Protein AF-A0A843A5G8-F1 (afdb_monomer)

Mean predicted aligned error: 6.04 Å

Secondary structure (DSSP, 8-state):
--HHHHHHHHHHHHHHHHHHH--EEEEEGGGTEEEEE-TTHHHHHHHHHHHHHHHHHHHHS----

Foldseek 3Di:
DQVVLLVVLVVLLVVLVCLLVDWDWDADPVNPDIDIDSVRPVCSVVSNVSSVVSNVVNVVDDPDD

Nearest PDB structures (foldseek):
  8dtb-assembly1_A  TM=3.517E-01  e=8.100E+00  Oryctolagus cuniculus

pLDDT: mean 88.57, std 7.24, range [55.47, 96.12]

Structure (mmCIF, N/CA/C/O backbone):
data_AF-A0A843A5G8-F1
#
_entry.id   AF-A0A843A5G8-F1
#
loop_
_atom_site.group_PDB
_atom_site.id
_atom_site.type_symbol
_atom_site.label_atom_id
_atom_site.label_alt_id
_atom_site.label_comp_id
_atom_site.label_asym_id
_atom_site.label_enti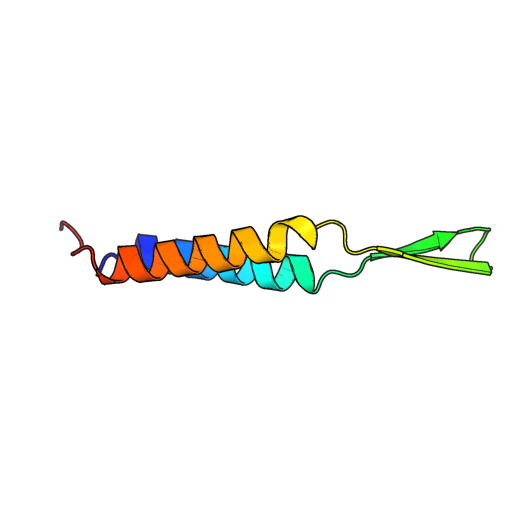ty_id
_atom_site.label_seq_id
_atom_site.pdbx_PDB_ins_code
_atom_site.Cartn_x
_atom_site.Cartn_y
_atom_site.Cartn_z
_atom_site.occupancy
_atom_site.B_iso_or_equiv
_atom_site.auth_seq_id
_atom_site.auth_comp_id
_atom_site.auth_asym_id
_atom_site.auth_atom_id
_atom_site.pdbx_PDB_model_num
ATOM 1 N N . MET A 1 1 ? -16.736 -1.361 15.283 1.00 77.25 1 MET A N 1
ATOM 2 C CA . MET A 1 1 ? -16.075 -1.776 14.048 1.00 77.25 1 MET A CA 1
ATOM 3 C C . MET A 1 1 ? -16.959 -1.436 12.865 1.00 77.25 1 MET A C 1
ATOM 5 O O . MET A 1 1 ? -17.943 -2.127 12.636 1.00 77.25 1 MET A O 1
ATOM 9 N N . ASN A 1 2 ? -16.627 -0.359 12.165 1.00 87.44 2 ASN A N 1
ATOM 10 C CA . ASN A 1 2 ? -17.273 0.050 10.927 1.00 87.44 2 ASN A CA 1
ATOM 11 C C . ASN A 1 2 ? -16.628 -0.712 9.761 1.00 87.44 2 ASN A C 1
ATOM 13 O O . ASN A 1 2 ? -15.481 -0.446 9.389 1.00 87.44 2 ASN A O 1
ATOM 17 N N . ARG A 1 3 ? -17.356 -1.683 9.206 1.00 86.75 3 ARG A N 1
ATOM 18 C CA . ARG A 1 3 ? -16.822 -2.604 8.191 1.00 86.75 3 ARG A CA 1
ATOM 19 C C . ARG A 1 3 ? -16.561 -1.901 6.864 1.00 86.75 3 ARG A C 1
ATOM 21 O O . ARG A 1 3 ? -15.619 -2.264 6.166 1.00 86.75 3 ARG A O 1
ATOM 28 N N . ILE A 1 4 ? -17.352 -0.877 6.548 1.00 90.19 4 ILE A N 1
ATOM 29 C CA . ILE A 1 4 ? -17.212 -0.086 5.321 1.00 90.19 4 ILE A CA 1
ATOM 30 C C . ILE A 1 4 ? -15.878 0.662 5.333 1.00 90.19 4 ILE A C 1
ATOM 32 O O . ILE A 1 4 ? -15.123 0.597 4.366 1.00 90.19 4 ILE A O 1
ATOM 36 N N . LEU A 1 5 ? -15.550 1.322 6.446 1.00 88.75 5 LEU A N 1
ATOM 37 C CA . LEU A 1 5 ? -14.312 2.095 6.558 1.00 88.75 5 LEU A CA 1
ATOM 38 C C . LEU A 1 5 ? -13.066 1.199 6.477 1.00 88.75 5 LEU A C 1
ATOM 40 O O . LEU A 1 5 ? -12.087 1.552 5.821 1.00 88.75 5 LEU A O 1
ATOM 44 N N . ILE A 1 6 ? -13.135 0.008 7.081 1.00 91.50 6 ILE A N 1
ATOM 45 C CA . ILE A 1 6 ? -12.075 -1.005 6.991 1.00 91.50 6 ILE A CA 1
ATOM 46 C C . ILE A 1 6 ? -11.926 -1.508 5.555 1.00 91.50 6 ILE A C 1
ATOM 48 O O . ILE A 1 6 ? -10.805 -1.583 5.057 1.00 91.50 6 ILE A O 1
ATOM 52 N N . ALA A 1 7 ? -13.031 -1.819 4.871 1.00 92.62 7 ALA A N 1
ATOM 53 C CA . ALA A 1 7 ? -12.995 -2.276 3.485 1.00 92.62 7 ALA A CA 1
ATOM 54 C C . ALA A 1 7 ? -12.356 -1.227 2.561 1.00 92.62 7 ALA A C 1
ATOM 56 O O . ALA A 1 7 ? -11.486 -1.567 1.762 1.00 92.62 7 ALA A O 1
ATOM 57 N N . ILE A 1 8 ? -12.716 0.051 2.723 1.00 93.75 8 ILE A N 1
ATOM 58 C CA . ILE A 1 8 ? -12.094 1.155 1.978 1.00 93.75 8 ILE A CA 1
ATOM 59 C C . ILE A 1 8 ? -10.596 1.232 2.294 1.00 93.75 8 ILE A C 1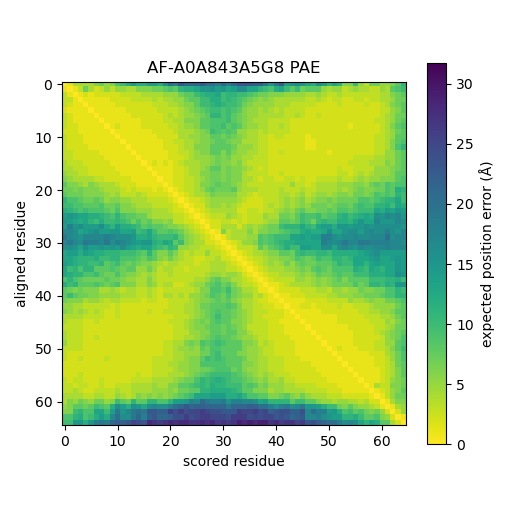
ATOM 61 O O . ILE A 1 8 ? -9.786 1.313 1.375 1.00 93.75 8 ILE A O 1
ATOM 65 N N . GLY A 1 9 ? -10.210 1.154 3.570 1.00 93.06 9 GLY A N 1
ATOM 66 C CA . GLY A 1 9 ? -8.803 1.190 3.966 1.00 93.06 9 GLY A CA 1
ATOM 67 C C . GLY A 1 9 ? -7.973 0.050 3.367 1.00 93.06 9 GLY A C 1
ATOM 68 O O . GLY A 1 9 ? -6.870 0.290 2.877 1.00 93.06 9 GLY A O 1
ATOM 69 N N . ILE A 1 10 ? -8.524 -1.167 3.316 1.00 94.56 10 ILE A N 1
ATOM 70 C CA . ILE A 1 10 ? -7.885 -2.323 2.666 1.00 94.56 10 ILE A CA 1
ATOM 71 C C . ILE A 1 10 ? -7.714 -2.071 1.166 1.00 94.56 10 ILE A C 1
ATOM 73 O O . ILE A 1 10 ? -6.621 -2.268 0.639 1.00 94.56 10 ILE A O 1
ATOM 77 N N . VAL A 1 11 ? -8.760 -1.603 0.479 1.00 96.12 11 VAL A N 1
ATOM 78 C CA . VAL A 1 11 ? -8.691 -1.301 -0.960 1.00 96.12 11 VAL A CA 1
ATOM 79 C C . VAL A 1 11 ? -7.620 -0.247 -1.241 1.00 96.12 11 VAL A C 1
ATOM 81 O O . VAL A 1 11 ? -6.789 -0.441 -2.124 1.00 96.12 11 VAL A O 1
ATOM 84 N N . VAL A 1 12 ? -7.579 0.831 -0.458 1.00 95.12 12 VAL A N 1
ATOM 85 C CA . VAL A 1 12 ? -6.576 1.896 -0.604 1.00 95.12 12 VAL A CA 1
ATOM 86 C C . VAL A 1 12 ? -5.156 1.369 -0.366 1.00 95.12 12 VAL A C 1
ATOM 88 O O . VAL A 1 12 ? -4.252 1.681 -1.143 1.00 95.12 12 VAL A O 1
ATOM 91 N N . ALA A 1 13 ? -4.955 0.522 0.647 1.00 92.38 13 ALA A N 1
ATOM 92 C CA . ALA A 1 13 ? -3.656 -0.095 0.908 1.00 92.38 13 ALA A CA 1
ATOM 93 C C . ALA A 1 13 ? -3.208 -1.004 -0.250 1.00 92.38 13 ALA A C 1
ATOM 95 O O . ALA A 1 13 ? -2.053 -0.932 -0.672 1.00 92.38 13 ALA A O 1
ATOM 96 N N . ILE A 1 14 ? -4.122 -1.805 -0.810 1.00 94.75 14 ILE A N 1
ATOM 97 C CA . ILE A 1 14 ? -3.849 -2.657 -1.977 1.00 94.75 14 ILE A CA 1
ATOM 98 C C . ILE A 1 14 ? -3.461 -1.800 -3.185 1.00 94.75 14 ILE A C 1
ATOM 100 O O . ILE A 1 14 ? -2.463 -2.098 -3.837 1.00 94.75 14 ILE A O 1
ATOM 104 N N . ILE A 1 15 ? -4.187 -0.711 -3.457 1.00 93.81 15 ILE A N 1
ATOM 105 C CA . ILE A 1 15 ? -3.847 0.220 -4.544 1.00 93.81 15 ILE A CA 1
ATOM 106 C C . ILE A 1 15 ? -2.439 0.791 -4.339 1.00 93.81 15 ILE A C 1
ATOM 108 O O . ILE A 1 15 ? -1.677 0.872 -5.299 1.00 93.81 15 ILE A O 1
ATOM 112 N N . GLY A 1 16 ? -2.057 1.123 -3.103 1.00 92.38 16 GLY A N 1
ATOM 113 C CA . GLY A 1 16 ? -0.700 1.569 -2.781 1.00 92.38 16 GLY A CA 1
ATOM 114 C C . GLY A 1 16 ? 0.372 0.528 -3.109 1.00 92.38 16 GLY A C 1
ATOM 115 O O . GLY A 1 16 ? 1.364 0.858 -3.756 1.00 92.38 16 GLY A O 1
ATOM 116 N N . VAL A 1 17 ? 0.155 -0.736 -2.736 1.00 91.81 17 VAL A N 1
ATOM 117 C CA . VAL A 1 17 ? 1.075 -1.843 -3.064 1.00 91.81 17 VAL A CA 1
ATOM 118 C C . VAL A 1 17 ? 1.188 -2.033 -4.580 1.00 91.81 17 VAL A C 1
ATOM 120 O O . VAL A 1 17 ? 2.294 -2.129 -5.112 1.00 91.81 17 VAL A O 1
ATOM 123 N N . VAL A 1 18 ? 0.058 -2.032 -5.290 1.00 92.06 18 VAL A N 1
ATOM 124 C CA . VAL A 1 18 ? 0.021 -2.160 -6.756 1.00 92.06 18 VAL A CA 1
ATOM 125 C C . VAL A 1 18 ? 0.737 -0.985 -7.428 1.00 92.06 18 VAL A C 1
ATOM 127 O O . VAL A 1 18 ? 1.492 -1.194 -8.371 1.00 92.06 18 VAL A O 1
ATOM 130 N N . ALA A 1 19 ? 0.568 0.237 -6.919 1.00 89.75 19 ALA A N 1
ATOM 131 C CA . ALA A 1 19 ? 1.225 1.435 -7.439 1.00 89.75 19 ALA A CA 1
ATOM 132 C C . ALA A 1 19 ? 2.760 1.371 -7.354 1.00 89.75 19 ALA A C 1
ATOM 134 O O . ALA A 1 19 ? 3.439 1.906 -8.228 1.00 89.75 19 ALA A O 1
ATOM 135 N N . GLY A 1 20 ? 3.304 0.709 -6.329 1.00 86.81 20 GLY A N 1
ATOM 136 C CA . GLY A 1 20 ? 4.742 0.460 -6.202 1.00 86.81 20 GLY A CA 1
ATOM 137 C C . GLY A 1 20 ? 5.257 -0.698 -7.056 1.00 86.81 20 GLY A C 1
ATOM 138 O O . GLY A 1 20 ? 6.401 -0.671 -7.500 1.00 86.81 20 GLY A O 1
ATOM 139 N N . ALA A 1 21 ? 4.418 -1.707 -7.292 1.00 87.06 21 ALA A N 1
ATOM 140 C CA . ALA A 1 21 ? 4.777 -2.896 -8.064 1.00 87.06 21 ALA A CA 1
ATOM 141 C C . ALA A 1 21 ? 4.603 -2.720 -9.583 1.00 87.06 21 ALA A C 1
ATOM 143 O O . ALA A 1 21 ? 5.154 -3.503 -10.359 1.00 87.06 21 ALA A O 1
ATOM 144 N N . LEU A 1 22 ? 3.833 -1.720 -10.022 1.00 88.50 22 LEU A N 1
ATOM 145 C CA . LEU A 1 22 ? 3.589 -1.459 -11.436 1.00 88.50 22 LEU A CA 1
ATOM 146 C C . LEU A 1 22 ? 4.842 -0.871 -12.098 1.00 88.50 22 LEU A C 1
ATOM 148 O O . LEU A 1 22 ? 5.158 0.307 -11.927 1.00 88.50 22 LEU A O 1
ATOM 152 N N . VAL A 1 23 ? 5.507 -1.691 -12.907 1.00 89.50 23 VAL A N 1
ATOM 153 C CA . VAL A 1 23 ? 6.616 -1.278 -13.770 1.00 89.50 23 VAL A CA 1
ATOM 154 C C . VAL A 1 23 ? 6.128 -1.268 -15.212 1.00 89.50 23 VAL A C 1
ATOM 156 O O . VAL A 1 23 ? 5.671 -2.291 -15.724 1.00 89.50 23 VAL A O 1
ATOM 159 N N . ILE A 1 24 ? 6.238 -0.122 -15.876 1.00 87.44 24 ILE A N 1
ATOM 160 C CA . ILE A 1 24 ? 5.935 0.016 -17.300 1.00 87.44 24 ILE A CA 1
ATOM 161 C C . ILE A 1 24 ? 7.254 0.071 -18.057 1.00 87.44 24 ILE A C 1
ATOM 163 O O . ILE A 1 24 ? 8.091 0.935 -17.810 1.00 87.44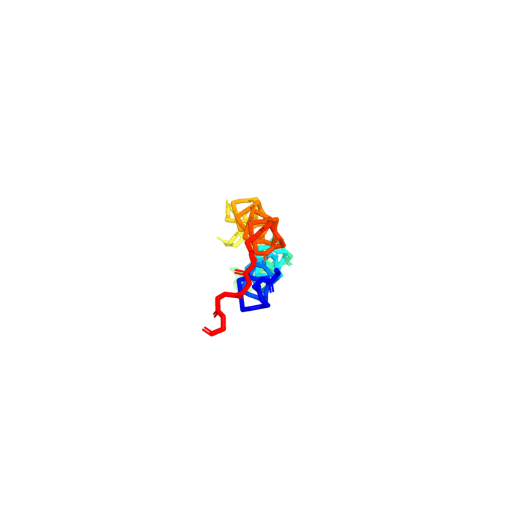 24 ILE A O 1
ATOM 167 N N . THR A 1 25 ? 7.433 -0.859 -18.988 1.00 88.38 25 THR A N 1
ATOM 168 C CA . THR A 1 25 ? 8.577 -0.892 -19.899 1.00 88.38 25 THR A CA 1
ATOM 169 C C . THR A 1 25 ? 8.156 -0.353 -21.253 1.00 88.38 25 THR A C 1
ATOM 171 O O . THR A 1 25 ? 7.250 -0.890 -21.889 1.00 88.38 25 THR A O 1
ATOM 174 N N . THR A 1 26 ? 8.819 0.708 -21.702 1.00 87.94 26 THR A N 1
ATOM 175 C CA . THR A 1 26 ? 8.538 1.325 -22.999 1.00 87.94 26 THR A CA 1
ATOM 176 C C . THR A 1 26 ? 9.746 1.142 -23.917 1.00 87.94 26 THR A C 1
ATOM 178 O O . THR A 1 26 ? 10.849 1.571 -23.557 1.00 87.94 26 THR A O 1
ATOM 181 N N . PRO A 1 27 ? 9.583 0.510 -25.093 1.00 88.69 27 PRO A N 1
ATOM 182 C CA . PRO A 1 27 ? 10.650 0.430 -26.078 1.00 88.69 27 PRO A CA 1
ATOM 183 C C . PRO A 1 27 ? 10.871 1.802 -26.727 1.00 88.69 27 PRO A C 1
A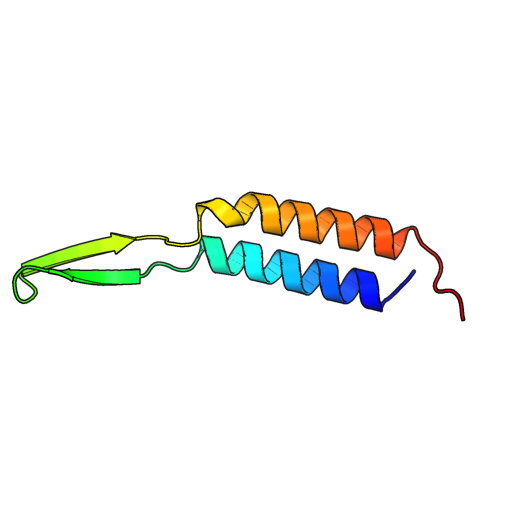TOM 185 O O . PRO A 1 27 ? 9.933 2.471 -27.160 1.00 88.69 27 PRO A O 1
ATOM 188 N N . GLN A 1 28 ? 12.130 2.213 -26.810 1.00 85.62 28 GLN A N 1
ATOM 189 C CA . GLN A 1 28 ? 12.609 3.408 -27.498 1.00 85.62 28 GLN A CA 1
ATOM 190 C C . GLN A 1 28 ? 13.532 3.002 -28.658 1.00 85.62 28 GLN A C 1
ATOM 192 O O . GLN A 1 28 ? 13.969 1.853 -28.746 1.00 85.62 28 GLN A O 1
ATOM 197 N N . LEU A 1 29 ? 13.826 3.938 -29.572 1.00 86.75 29 LEU A N 1
ATOM 198 C CA . LEU A 1 29 ? 14.768 3.725 -30.688 1.00 86.75 29 LEU A CA 1
ATOM 199 C C . LEU A 1 29 ? 14.480 2.438 -31.489 1.00 86.75 29 LEU A C 1
ATOM 201 O O . LEU A 1 29 ? 15.358 1.599 -31.667 1.00 86.75 29 LEU A O 1
ATOM 205 N N . PHE A 1 30 ? 13.2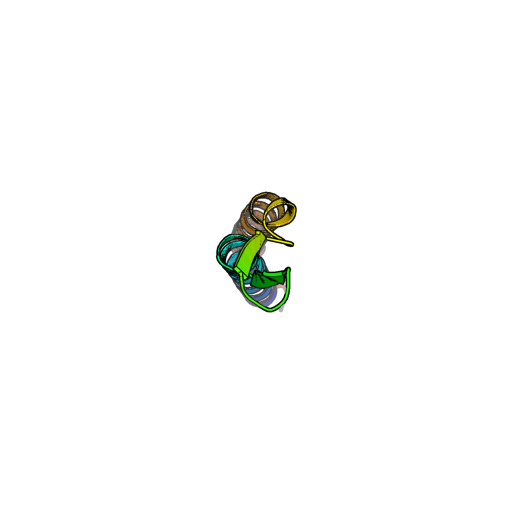33 2.249 -31.937 1.00 85.56 30 PHE A N 1
ATOM 206 C CA . PHE A 1 30 ? 12.810 1.056 -32.693 1.00 85.56 30 PHE A CA 1
ATOM 207 C C . PHE A 1 30 ? 13.064 -0.286 -31.973 1.00 85.56 30 PHE A C 1
ATOM 209 O O . PHE A 1 30 ? 13.188 -1.323 -32.618 1.00 85.56 30 PHE A O 1
ATOM 216 N N . GLY A 1 31 ? 13.127 -0.280 -30.637 1.00 82.88 31 GLY A N 1
ATOM 217 C CA . GLY A 1 31 ? 13.329 -1.483 -29.825 1.00 82.88 31 GLY A CA 1
ATOM 218 C C . GLY A 1 31 ? 14.787 -1.781 -29.466 1.00 82.88 31 GLY A C 1
ATOM 219 O O . GLY A 1 31 ? 15.035 -2.802 -28.832 1.00 82.88 31 GLY A O 1
ATOM 220 N N . LEU A 1 32 ? 15.746 -0.912 -29.816 1.00 85.00 32 LEU A N 1
ATOM 221 C CA . LEU A 1 32 ? 17.146 -1.066 -29.386 1.00 85.00 32 LEU A CA 1
ATOM 222 C C . LEU A 1 32 ? 17.367 -0.717 -27.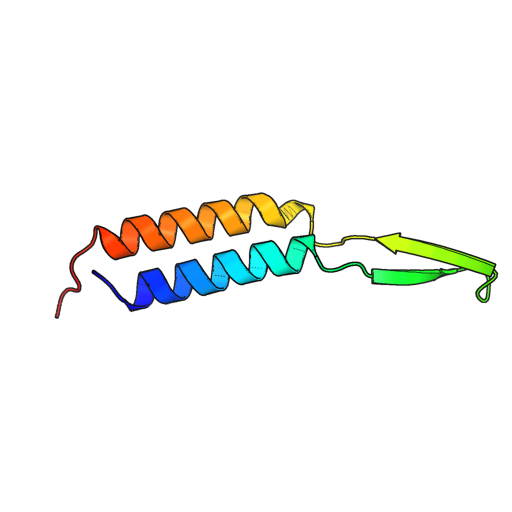909 1.00 85.00 32 LEU A C 1
ATOM 224 O O . LEU A 1 32 ? 18.327 -1.192 -27.306 1.00 85.00 32 LEU A O 1
ATOM 228 N N . VAL A 1 33 ? 16.516 0.135 -27.336 1.00 89.88 33 VAL A N 1
ATOM 229 C CA . VAL A 1 33 ? 16.630 0.591 -25.947 1.00 89.88 33 VAL A CA 1
ATOM 230 C C . VAL A 1 33 ? 15.282 0.425 -25.268 1.00 89.88 33 VAL A C 1
ATOM 232 O O . VAL A 1 33 ? 14.247 0.732 -25.850 1.00 89.88 33 VAL A O 1
ATOM 235 N N . THR A 1 34 ? 15.278 -0.039 -24.025 1.00 89.50 34 THR A N 1
ATOM 236 C CA . THR A 1 34 ? 14.069 -0.120 -23.201 1.00 89.50 34 THR A CA 1
ATOM 237 C C . THR A 1 34 ? 14.238 0.738 -21.963 1.00 89.50 34 THR A C 1
ATOM 239 O O . THR A 1 34 ? 15.233 0.593 -21.252 1.00 89.50 34 THR A O 1
ATOM 242 N N . THR A 1 35 ? 13.247 1.581 -21.685 1.00 87.56 35 THR A N 1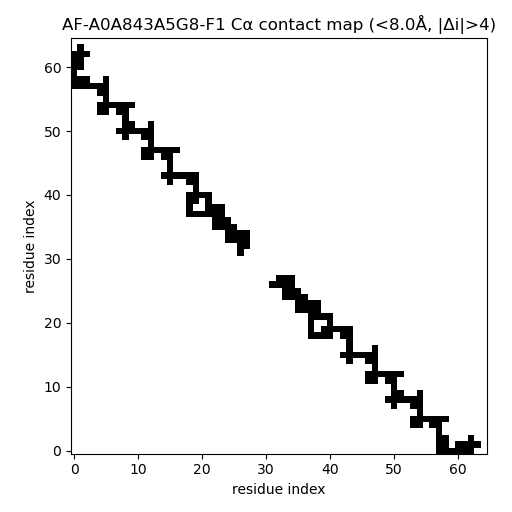
ATOM 243 C CA . THR A 1 35 ? 13.179 2.366 -20.448 1.00 87.56 35 THR A CA 1
ATOM 244 C C . THR A 1 35 ? 12.088 1.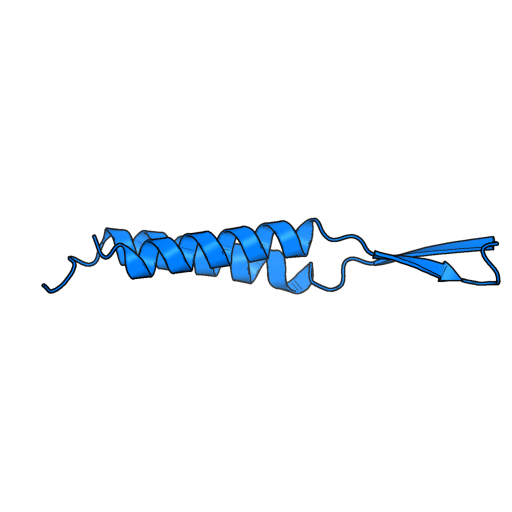792 -19.557 1.00 87.56 35 THR A C 1
ATOM 246 O O . THR A 1 35 ? 10.984 1.520 -20.033 1.00 87.56 35 THR A O 1
ATOM 249 N N . SER A 1 36 ? 12.400 1.604 -18.277 1.00 88.25 36 SER A N 1
ATOM 250 C CA . SER A 1 36 ? 11.466 1.118 -17.261 1.00 88.25 36 SER A CA 1
ATOM 251 C C . SER A 1 36 ? 11.126 2.251 -16.305 1.00 88.25 36 SER A C 1
ATOM 253 O O . SER A 1 36 ? 12.036 2.806 -15.694 1.00 88.25 36 SER A O 1
ATOM 255 N N . ASP A 1 37 ? 9.839 2.543 -16.138 1.00 87.56 37 ASP A N 1
ATOM 256 C CA . ASP A 1 37 ? 9.344 3.558 -15.207 1.00 87.56 37 ASP A CA 1
ATOM 257 C C . ASP A 1 37 ? 8.295 2.982 -14.252 1.00 87.56 37 ASP A C 1
ATOM 259 O O . ASP A 1 37 ? 7.534 2.071 -14.590 1.00 87.56 37 ASP A O 1
ATOM 263 N N . THR A 1 38 ? 8.229 3.554 -13.050 1.00 88.75 38 THR A N 1
ATOM 264 C CA . THR A 1 38 ? 7.229 3.242 -12.020 1.00 88.75 38 THR A CA 1
ATOM 265 C C . THR A 1 38 ? 6.358 4.476 -11.748 1.00 88.75 38 THR A C 1
ATOM 267 O O . THR A 1 38 ? 6.542 5.185 -10.755 1.00 88.75 38 THR A O 1
ATOM 270 N N . PRO A 1 39 ? 5.385 4.781 -12.629 1.00 83.00 39 PRO A N 1
ATOM 271 C CA . PRO A 1 39 ? 4.720 6.091 -12.681 1.00 83.00 39 PRO A CA 1
ATOM 272 C C . PRO A 1 39 ? 3.991 6.489 -11.388 1.00 83.00 39 PRO A C 1
ATOM 274 O O . PRO A 1 39 ? 3.831 7.675 -11.094 1.00 83.00 39 PRO A O 1
ATOM 277 N N . TYR A 1 40 ? 3.561 5.506 -10.596 1.00 88.31 40 TYR A N 1
ATOM 278 C CA . TYR A 1 40 ? 2.791 5.722 -9.372 1.00 88.31 40 TYR A CA 1
ATOM 279 C C . TYR A 1 40 ? 3.579 5.438 -8.087 1.00 88.31 40 TYR A C 1
ATOM 281 O O . TYR A 1 40 ? 3.018 5.576 -6.998 1.00 88.31 40 TYR A O 1
ATOM 289 N N . ALA A 1 41 ? 4.874 5.110 -8.172 1.00 89.06 41 ALA A N 1
ATOM 290 C CA . ALA A 1 41 ? 5.684 4.767 -7.000 1.00 89.06 41 ALA A CA 1
ATOM 291 C C . ALA A 1 41 ? 5.735 5.896 -5.957 1.00 89.06 41 ALA A C 1
ATOM 293 O O . ALA A 1 41 ? 5.740 5.629 -4.757 1.00 89.06 41 ALA A O 1
ATOM 294 N N . GLN A 1 42 ? 5.674 7.158 -6.397 1.00 90.94 42 GLN A N 1
ATOM 295 C CA . GLN A 1 42 ? 5.601 8.327 -5.509 1.00 90.94 42 GLN A CA 1
ATOM 296 C C . GLN A 1 42 ? 4.375 8.317 -4.574 1.00 90.94 42 GLN A C 1
ATOM 298 O O . GLN A 1 42 ? 4.428 8.869 -3.476 1.00 90.94 42 GLN A O 1
ATOM 303 N N . TYR A 1 43 ? 3.279 7.664 -4.976 1.00 91.44 43 TYR A N 1
ATOM 304 C CA . TYR A 1 43 ? 2.038 7.584 -4.201 1.00 91.44 43 TYR A CA 1
ATOM 305 C C . TYR A 1 43 ? 1.929 6.305 -3.365 1.00 91.44 43 TYR A C 1
ATOM 307 O O . TYR A 1 43 ? 1.035 6.214 -2.525 1.00 91.44 43 TYR A O 1
ATOM 315 N N . MET A 1 44 ? 2.844 5.343 -3.538 1.00 91.81 44 MET A N 1
ATOM 316 C CA . MET A 1 44 ? 2.834 4.061 -2.823 1.00 91.81 44 MET A CA 1
ATOM 317 C C . MET A 1 44 ? 2.779 4.260 -1.304 1.00 91.81 44 MET A C 1
ATOM 319 O O . MET A 1 44 ? 1.879 3.746 -0.641 1.00 91.81 44 MET A O 1
ATOM 323 N N . ILE A 1 45 ? 3.722 5.027 -0.749 1.00 91.12 45 ILE A N 1
ATOM 324 C CA . ILE A 1 45 ? 3.827 5.226 0.703 1.00 91.12 45 ILE A CA 1
ATOM 325 C C . ILE A 1 45 ? 2.598 5.968 1.261 1.00 91.12 45 ILE A C 1
ATOM 327 O O . ILE A 1 45 ? 1.988 5.450 2.200 1.00 91.12 45 ILE A O 1
ATOM 331 N N . PRO A 1 46 ? 2.165 7.115 0.692 1.00 93.81 46 PRO A N 1
ATOM 332 C CA . PRO A 1 46 ? 0.947 7.793 1.135 1.00 93.81 46 PRO A CA 1
ATOM 333 C C . PRO A 1 46 ? -0.305 6.908 1.109 1.00 93.81 46 PRO A C 1
ATOM 335 O O . PRO A 1 46 ? -1.090 6.943 2.054 1.00 93.81 46 PRO A O 1
ATOM 338 N N . LEU A 1 47 ? -0.487 6.097 0.060 1.00 94.19 47 LEU A N 1
ATOM 339 C CA . LEU A 1 47 ? -1.644 5.207 -0.074 1.00 94.19 47 LEU A CA 1
ATOM 340 C C . LEU A 1 47 ? -1.625 4.086 0.970 1.00 94.19 47 LEU A C 1
ATOM 342 O O . LEU A 1 47 ? -2.642 3.835 1.613 1.00 94.19 47 LEU A O 1
ATOM 346 N N . ILE A 1 48 ? -0.474 3.450 1.200 1.00 93.00 48 ILE A N 1
ATOM 347 C CA . ILE A 1 48 ? -0.350 2.395 2.217 1.00 93.00 48 ILE A CA 1
ATOM 348 C C . ILE A 1 48 ? -0.626 2.960 3.615 1.00 93.00 48 ILE A C 1
ATOM 350 O O . ILE A 1 48 ? -1.420 2.389 4.365 1.00 93.00 48 ILE A O 1
ATOM 354 N N . ILE A 1 49 ? -0.023 4.104 3.956 1.00 95.19 49 ILE A N 1
ATOM 355 C CA . ILE A 1 49 ? -0.231 4.751 5.258 1.00 95.19 49 ILE A CA 1
ATOM 356 C C . ILE A 1 49 ? -1.691 5.195 5.409 1.00 95.19 49 ILE A C 1
ATOM 358 O O . ILE A 1 49 ? -2.310 4.915 6.435 1.00 95.19 49 ILE A O 1
ATOM 362 N N . GLY A 1 50 ? -2.268 5.831 4.387 1.00 93.50 50 GLY A N 1
ATOM 363 C CA . GLY A 1 50 ? -3.668 6.254 4.397 1.00 93.50 50 GLY A CA 1
ATOM 364 C C . GLY A 1 50 ? -4.634 5.080 4.580 1.00 93.50 50 GLY A C 1
ATOM 365 O O . GLY A 1 50 ? -5.543 5.152 5.407 1.00 93.50 50 GLY A O 1
ATOM 366 N N . GLY A 1 51 ? -4.396 3.968 3.879 1.00 93.75 51 GLY A N 1
ATOM 367 C CA . GLY A 1 51 ? -5.169 2.736 4.033 1.00 93.75 51 GLY A CA 1
ATOM 368 C C . GLY A 1 51 ? -5.073 2.151 5.444 1.00 93.75 51 GLY A C 1
ATOM 369 O O . GLY A 1 51 ? -6.097 1.833 6.049 1.00 93.75 51 GLY A O 1
ATOM 370 N N . MET A 1 52 ? -3.866 2.093 6.017 1.00 95.19 52 MET A N 1
ATOM 371 C CA . MET A 1 52 ? -3.649 1.638 7.397 1.00 95.19 52 MET A CA 1
ATOM 372 C C . MET A 1 52 ? -4.396 2.502 8.419 1.00 95.19 52 MET A C 1
ATOM 374 O O . MET A 1 52 ? -5.053 1.968 9.313 1.00 95.19 52 MET A O 1
ATOM 378 N N . VAL A 1 53 ? -4.348 3.829 8.272 1.00 94.88 53 VAL A N 1
ATOM 379 C CA . VAL A 1 53 ? -5.077 4.754 9.152 1.00 94.88 53 VAL A CA 1
ATOM 380 C C . VAL A 1 53 ? -6.582 4.503 9.068 1.00 94.88 53 VAL A C 1
ATOM 382 O O . VAL A 1 53 ? -7.237 4.395 10.104 1.00 94.88 53 VAL A O 1
ATOM 385 N N . LEU A 1 54 ? -7.135 4.337 7.864 1.00 93.00 54 LEU A N 1
ATOM 386 C CA . LEU A 1 54 ? -8.559 4.039 7.679 1.00 93.00 54 LEU A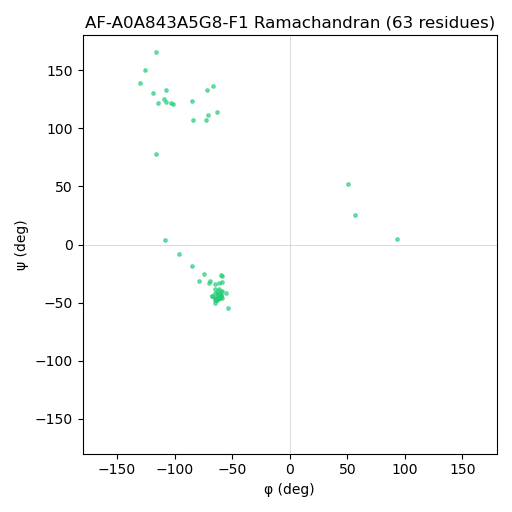 CA 1
ATOM 387 C C . LEU A 1 54 ? -8.972 2.708 8.320 1.00 93.00 54 LEU A C 1
ATOM 389 O O . LEU A 1 54 ? -10.040 2.635 8.929 1.00 93.00 54 LEU A O 1
ATOM 393 N N . ILE A 1 55 ? -8.122 1.680 8.247 1.00 93.31 55 ILE A N 1
ATOM 394 C CA . ILE A 1 55 ? -8.361 0.390 8.913 1.00 93.31 55 ILE A CA 1
ATOM 395 C C . ILE A 1 55 ? -8.385 0.566 10.435 1.00 93.31 55 ILE A C 1
ATOM 397 O O . ILE A 1 55 ? -9.320 0.100 11.086 1.00 93.31 55 ILE A O 1
ATOM 401 N N . ILE A 1 56 ? -7.399 1.268 11.005 1.00 93.00 56 ILE A N 1
ATOM 402 C CA . ILE A 1 56 ? -7.307 1.510 12.454 1.00 93.00 56 ILE A CA 1
ATOM 403 C C . ILE A 1 56 ? -8.519 2.310 12.943 1.00 93.00 56 ILE A C 1
ATOM 405 O O . ILE A 1 56 ? -9.166 1.934 13.922 1.00 93.00 56 ILE A O 1
ATOM 409 N N . VAL A 1 57 ? -8.872 3.384 12.238 1.00 91.75 57 VAL A N 1
ATOM 410 C CA . VAL A 1 57 ? -10.029 4.224 12.570 1.00 91.75 57 VAL A CA 1
ATOM 411 C C . VAL A 1 57 ? -11.333 3.436 12.419 1.00 91.75 57 VAL A C 1
ATOM 413 O O . VAL A 1 57 ? -12.200 3.505 13.289 1.00 91.75 57 VAL A O 1
ATOM 416 N N . GLY A 1 58 ? -11.471 2.629 11.367 1.00 89.69 58 GLY A N 1
ATOM 417 C CA . GLY A 1 58 ? -12.640 1.774 11.157 1.00 89.69 58 GLY A CA 1
ATOM 418 C C . GLY A 1 58 ? -12.791 0.690 12.225 1.00 89.69 58 GLY A C 1
ATOM 419 O O . GLY A 1 58 ? -13.911 0.365 12.632 1.00 89.69 58 GLY A O 1
ATOM 420 N N . ALA A 1 59 ? -11.675 0.170 12.737 1.00 89.00 59 ALA A N 1
ATOM 421 C CA . ALA A 1 59 ? -11.663 -0.750 13.868 1.00 89.00 59 ALA A CA 1
ATOM 422 C C . ALA A 1 59 ? -12.099 -0.054 15.168 1.00 89.00 59 ALA A C 1
ATOM 424 O O . ALA A 1 59 ? -12.949 -0.588 15.888 1.00 89.00 59 ALA A O 1
ATOM 425 N N . ALA A 1 60 ? -11.582 1.153 15.422 1.00 88.75 60 ALA A N 1
ATOM 426 C CA . ALA A 1 60 ? -11.865 1.937 16.623 1.00 88.75 60 ALA A CA 1
ATOM 427 C C . ALA A 1 60 ? -13.300 2.498 16.672 1.00 88.75 60 ALA A C 1
ATOM 429 O O . ALA A 1 60 ? -13.883 2.598 17.751 1.00 88.75 60 ALA A O 1
ATOM 430 N N . ILE A 1 61 ? -13.898 2.843 15.526 1.00 85.62 61 ILE A N 1
ATOM 431 C CA . ILE A 1 61 ? -15.248 3.419 15.476 1.00 85.62 61 ILE A CA 1
ATOM 432 C C . ILE A 1 61 ? -16.316 2.301 15.483 1.00 85.62 61 ILE A C 1
ATOM 434 O O . ILE A 1 61 ? -16.316 1.412 14.620 1.00 85.62 61 ILE A O 1
ATOM 438 N N . PRO A 1 62 ? -17.263 2.295 16.441 1.00 69.56 62 PRO A N 1
ATOM 439 C CA . PRO A 1 62 ? -18.431 1.421 16.401 1.00 69.56 62 PRO A CA 1
ATOM 440 C C . PRO A 1 62 ? -19.358 1.803 15.241 1.00 69.56 62 PRO A C 1
ATOM 442 O O . PRO A 1 62 ? -19.601 2.978 14.984 1.00 69.56 62 PRO A O 1
ATOM 445 N N . GLU A 1 63 ? -19.860 0.796 14.524 1.00 69.81 63 GLU A N 1
ATOM 446 C CA . GLU A 1 63 ? -20.838 0.989 13.454 1.00 69.81 63 GLU A CA 1
ATOM 447 C C . GLU A 1 63 ? -22.109 1.560 14.101 1.00 69.81 63 GLU A C 1
ATOM 449 O O . GLU A 1 63 ? -22.710 0.911 14.961 1.00 69.81 63 GLU A O 1
ATOM 454 N N . LYS A 1 64 ? -22.474 2.808 13.775 1.00 62.97 64 LYS A N 1
ATOM 455 C CA . LYS A 1 64 ? -23.790 3.324 14.156 1.00 62.97 64 LYS A CA 1
ATOM 456 C C . LYS A 1 64 ? -24.800 2.590 13.276 1.00 62.97 64 LYS A C 1
ATOM 458 O O . LYS A 1 64 ? -24.743 2.742 12.060 1.00 62.97 64 LYS A O 1
ATOM 463 N N . LYS A 1 65 ? -25.602 1.731 13.915 1.00 55.47 65 LYS A N 1
ATOM 464 C CA . LYS A 1 65 ? -26.728 1.017 13.301 1.00 55.47 65 LYS A CA 1
ATOM 465 C C . LYS A 1 65 ? -27.660 1.974 12.573 1.00 55.47 65 LYS A C 1
ATOM 467 O O . LYS A 1 65 ? -27.889 3.074 13.126 1.00 55.47 65 LYS A O 1
#

Sequence (65 aa):
MNRILIAIGIVVAIIGVVAGALVITTPQLFGLVTTSDTPYAQYMIPLIIGGMVLIIVGAAIPEKK

Radius of gyration: 17.43 Å; Cα contacts (8 Å, |Δi|>4): 103; chains: 1; bounding box: 44×11×49 Å

Solvent-accessible surface area (backbone atoms only — not comparable to full-atom values): 3384 Å² total; per-residue (Å²): 72,25,64,67,44,28,52,52,9,52,53,37,25,49,51,10,55,48,27,54,68,44,70,49,75,46,72,37,81,97,63,78,41,74,49,76,45,49,92,40,39,85,48,15,62,62,28,34,53,51,8,50,51,33,30,54,50,14,55,72,36,67,57,82,126